Protein 6WFN (pdb70)

Structure (mmCIF, N/CA/C/O backbone):
data_6WFN
#
_entry.id   6WFN
#
_cell.length_a   34.430
_cell.length_b   62.700
_cell.length_c   38.770
_cell.angle_alpha   90.000
_cell.angle_beta   111.370
_cell.angle_gamma   90.000
#
_symmetry.space_group_name_H-M   'P 1 21 1'
#
loop_
_entity.id
_entity.type
_entity.pdbx_description
1 polymer 'N-alpha-acetyltransferase 50'
2 non-polymer 'ACETYL COENZYME *A'
3 non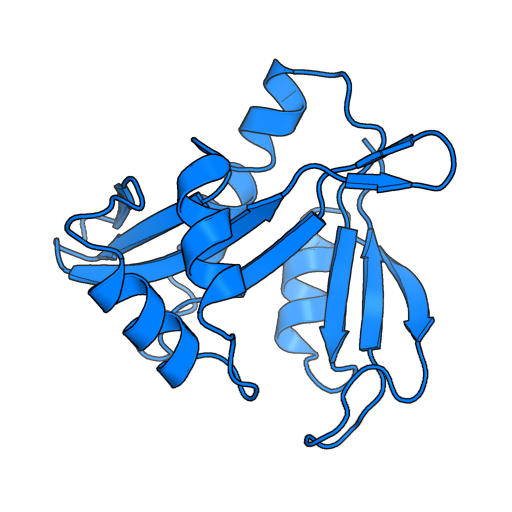-polymer (4S)-1-methyl-N-{(3S,5S)-5-[4-(methylcarbamoyl)-1,3-thiazol-2-yl]-1-[4-(1H-tetrazol-5-yl)benzene-1-carbonyl]pyrrolidin-3-yl}-2,6-dioxohexahydropyrimidine-4-carboxamide
4 water water
#
loop_
_atom_site.group_PDB
_atom_site.id
_atom_site.type_symbol
_atom_site.label_atom_id
_atom_site.label_alt_id
_atom_site.label_comp_id
_atom_site.label_asym_id
_atom_site.label_entity_id
_atom_site.label_seq_id
_atom_site.pdbx_PDB_ins_code
_atom_site.Cartn_x
_atom_site.Cartn_y
_atom_site.Cartn_z
_atom_site.occupancy
_atom_site.B_iso_or_equiv
_atom_site.auth_seq_id
_atom_site.auth_comp_id
_atom_site.auth_asym_id
_atom_site.auth_atom_id
_atom_site.pdbx_PDB_model_num
ATOM 1 N N . SER A 1 6 ? 27.794 13.964 11.144 1.00 16.49 4 SER A N 1
ATOM 2 C CA . SER A 1 6 ? 26.654 14.501 10.418 1.00 14.39 4 SER A CA 1
ATOM 3 C C . SER A 1 6 ? 25.414 14.738 11.285 1.00 13.60 4 SER A C 1
ATOM 4 O O . SER A 1 6 ? 25.253 14.216 12.379 1.00 14.39 4 SER A O 1
ATOM 7 N N . ARG A 1 7 ? 24.489 15.515 10.734 1.00 10.61 5 ARG A N 1
ATOM 8 C CA . ARG A 1 7 ? 23.247 15.813 11.431 1.00 9.68 5 ARG A CA 1
ATOM 9 C C . ARG A 1 7 ? 22.297 14.661 11.192 1.00 11.87 5 ARG A C 1
ATOM 10 O O . ARG A 1 7 ? 21.934 14.411 10.048 1.00 12.44 5 ARG A O 1
ATOM 18 N N . ILE A 1 8 ? 21.951 13.928 12.245 1.00 10.19 6 ILE A N 1
ATOM 19 C CA . ILE A 1 8 ? 21.032 12.797 12.153 1.00 9.95 6 ILE A CA 1
ATOM 20 C C . ILE A 1 8 ? 19.880 13.098 13.071 1.00 10.95 6 ILE A C 1
ATOM 21 O O . ILE A 1 8 ? 20.078 13.294 14.282 1.00 11.91 6 ILE A O 1
ATOM 26 N N . GLU A 1 9 ? 18.684 13.221 12.516 1.00 10.45 7 GLU A N 1
ATOM 27 C CA . GLU A 1 9 ? 17.543 13.544 13.342 1.00 11.56 7 GLU A CA 1
ATOM 28 C C . GLU A 1 9 ? 16.268 13.077 12.696 1.00 10.13 7 GLU A C 1
ATOM 29 O O . GLU A 1 9 ? 16.282 12.572 11.572 1.00 11.96 7 GLU A O 1
ATOM 35 N N . LEU A 1 10 ? 15.161 13.242 13.406 1.00 8.21 8 LEU A N 1
ATOM 36 C CA . LEU A 1 10 ? 13.863 12.825 12.905 1.00 7.91 8 LEU A CA 1
ATOM 37 C C . LEU A 1 10 ? 13.037 13.992 12.452 1.00 9.29 8 LEU A C 1
ATOM 38 O O . LEU A 1 10 ? 13.365 15.152 12.754 1.00 9.66 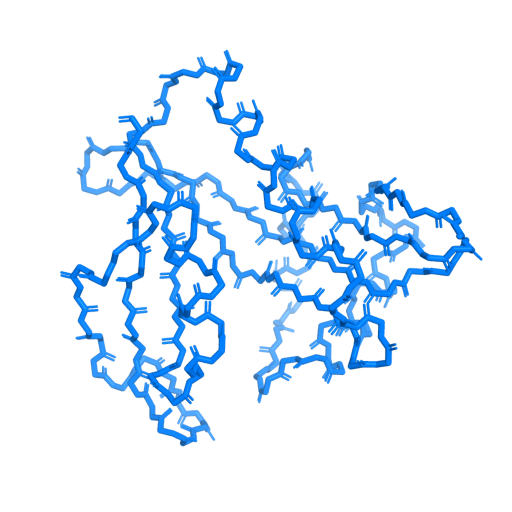8 LEU A O 1
ATOM 43 N N . GLY A 1 11 ? 11.952 13.718 11.773 1.00 8.39 9 GLY A N 1
ATOM 44 C CA . GLY A 1 11 ? 10.992 14.727 11.368 1.00 8.97 9 GLY A CA 1
ATOM 45 C C . GLY A 1 11 ? 9.651 14.075 11.143 1.00 9.07 9 GLY A C 1
ATOM 46 O O . GLY A 1 11 ? 9.529 12.842 11.095 1.00 9.39 9 GLY A O 1
ATOM 47 N N . ASP A 1 12 ? 8.613 14.876 11.030 1.00 9.26 10 ASP A N 1
ATOM 48 C CA . ASP A 1 12 ? 7.266 14.339 10.824 1.00 9.52 10 ASP A CA 1
ATOM 49 C C . ASP A 1 12 ? 7.062 13.849 9.434 1.00 10.38 10 ASP A C 1
ATOM 50 O O . ASP A 1 12 ? 7.695 14.310 8.494 1.00 11.12 10 ASP A O 1
ATOM 55 N N . VAL A 1 13 ? 6.128 12.918 9.308 1.00 9.69 11 VAL A N 1
ATOM 56 C CA . VAL A 1 13 ? 5.551 12.538 8.026 1.00 10.20 11 VAL A CA 1
ATOM 57 C C . VAL A 1 13 ? 4.355 13.480 7.894 1.00 13.06 11 VAL A C 1
ATOM 58 O O . VAL A 1 13 ? 3.510 13.571 8.802 1.00 13.58 11 VAL A O 1
ATOM 62 N N . THR A 1 14 ? 4.317 14.225 6.793 1.00 12.39 12 THR A N 1
ATOM 63 C CA . THR A 1 14 ? 3.257 15.213 6.612 1.00 13.44 12 THR A CA 1
ATOM 64 C C . THR A 1 14 ? 2.608 14.986 5.272 1.00 15.37 12 THR A C 1
ATOM 65 O O . THR A 1 14 ? 3.195 14.345 4.410 1.00 12.85 12 THR A O 1
ATOM 69 N N . PRO A 1 15 ? 1.433 15.612 5.012 1.00 17.26 13 PRO A N 1
ATOM 70 C CA . PRO A 1 15 ? 0.852 15.497 3.677 1.00 18.83 13 PRO A CA 1
ATOM 71 C C . PRO A 1 15 ? 1.836 16.031 2.615 1.00 23.13 13 PRO A C 1
ATOM 72 O O . PRO A 1 15 ? 1.907 15.472 1.533 1.00 22.54 13 PRO A O 1
ATOM 76 N N . HIS A 1 16 ? 2.662 17.044 2.964 1.00 20.88 14 HIS A N 1
ATOM 77 C CA . HIS A 1 16 ? 3.648 17.628 2.047 1.00 22.77 14 HIS A CA 1
ATOM 78 C C . HIS A 1 16 ? 4.855 16.719 1.736 1.00 24.61 14 HIS A C 1
ATOM 79 O O . HIS A 1 16 ? 5.506 16.902 0.700 1.00 25.20 14 HIS A O 1
ATOM 86 N N . ASN A 1 17 ? 5.190 15.762 2.613 1.00 19.24 15 ASN A N 1
ATOM 87 C CA . ASN A 1 17 ? 6.364 14.951 2.308 1.00 16.92 15 ASN A CA 1
ATOM 88 C C . ASN A 1 17 ? 6.080 13.473 2.195 1.00 18.04 15 ASN A C 1
ATOM 89 O O . ASN A 1 17 ? 7.018 12.697 2.062 1.00 18.30 15 ASN A O 1
ATOM 94 N N . ILE A 1 18 ? 4.797 13.066 2.240 1.00 16.00 16 ILE A N 1
ATOM 95 C CA . ILE A 1 18 ? 4.463 11.640 2.162 1.00 17.42 16 ILE A CA 1
ATOM 96 C C . ILE A 1 18 ? 5.058 10.965 0.900 1.00 17.97 16 ILE A C 1
ATOM 97 O O . ILE A 1 18 ? 5.419 9.787 0.946 1.00 16.01 16 ILE A O 1
ATOM 102 N N . LYS A 1 19 ? 5.222 11.730 -0.211 1.00 16.19 17 LYS A N 1
ATOM 103 C CA . LYS A 1 19 ? 5.823 11.204 -1.425 1.00 17.29 17 LYS A CA 1
ATOM 104 C C . LYS A 1 19 ? 7.235 10.653 -1.125 1.00 17.02 17 LYS A C 1
ATOM 105 O O . LYS A 1 19 ? 7.629 9.624 -1.665 1.00 16.26 17 LYS A O 1
ATOM 111 N N . GLN A 1 20 ? 7.996 11.329 -0.253 1.00 13.85 18 GLN A N 1
ATOM 112 C CA . GLN A 1 20 ? 9.340 10.847 0.100 1.00 14.48 18 GLN A CA 1
ATOM 113 C C . GLN A 1 20 ? 9.283 9.551 0.891 1.00 13.25 18 GLN A C 1
ATOM 114 O O . GLN A 1 20 ? 10.123 8.675 0.705 1.00 13.30 18 GLN A O 1
ATOM 120 N N . LEU A 1 21 ? 8.277 9.431 1.802 1.00 11.78 19 LEU A N 1
ATOM 121 C CA . LEU A 1 21 ? 8.094 8.201 2.551 1.00 11.17 19 LEU A CA 1
ATOM 122 C C . LEU A 1 21 ? 7.777 7.043 1.599 1.00 12.10 19 LEU A C 1
ATOM 123 O O . LEU A 1 21 ? 8.323 5.960 1.746 1.00 10.94 19 LEU A O 1
ATOM 128 N N . LYS A 1 22 ? 6.870 7.271 0.641 1.00 12.11 20 LYS A N 1
ATOM 129 C CA . LYS A 1 22 ? 6.503 6.225 -0.303 1.00 11.97 20 LYS A CA 1
ATOM 130 C C . LYS A 1 22 ? 7.752 5.739 -1.052 1.00 12.60 20 LYS A C 1
ATOM 131 O O . LYS A 1 22 ? 7.952 4.541 -1.199 1.00 13.36 20 LYS A O 1
ATOM 137 N N . ARG A 1 23 ? 8.625 6.676 -1.484 1.00 12.63 21 ARG A N 1
ATOM 138 C CA . ARG A 1 23 ? 9.857 6.290 -2.163 1.00 12.84 21 ARG A CA 1
ATOM 139 C C . ARG A 1 23 ? 10.802 5.500 -1.253 1.00 12.26 21 ARG A C 1
ATOM 140 O O . ARG A 1 23 ? 11.312 4.464 -1.645 1.00 11.78 21 ARG A O 1
ATOM 148 N N . LEU A 1 24 ? 11.002 5.974 0.009 1.00 11.50 22 LEU A N 1
ATOM 149 C CA . LEU A 1 24 ? 11.880 5.259 0.925 1.00 11.40 22 LEU A CA 1
ATOM 150 C C . LEU A 1 24 ? 11.386 3.834 1.133 1.00 11.12 22 LEU A C 1
ATOM 151 O O . LEU A 1 24 ? 12.151 2.892 1.054 1.00 10.16 22 LEU A O 1
ATOM 156 N N . ASN A 1 25 ? 10.073 3.661 1.387 1.00 9.40 23 ASN A N 1
ATOM 157 C CA . ASN A 1 25 ? 9.563 2.312 1.618 1.00 10.21 23 ASN A CA 1
ATOM 158 C C . ASN A 1 25 ? 9.676 1.430 0.380 1.00 11.18 23 ASN A C 1
ATOM 159 O O . ASN A 1 25 ? 9.997 0.260 0.466 1.00 10.16 23 ASN A O 1
ATOM 164 N N . GLN A 1 26 ? 9.429 2.029 -0.801 1.00 11.14 24 GLN A N 1
ATOM 165 C CA . GLN A 1 26 ? 9.531 1.285 -2.067 1.00 12.31 24 GLN A CA 1
ATOM 166 C C . GLN A 1 26 ? 10.971 0.806 -2.253 1.00 13.13 24 GLN A C 1
ATOM 167 O O . GLN A 1 26 ? 11.187 -0.318 -2.693 1.00 13.29 24 GLN A O 1
ATOM 173 N N . VAL A 1 27 ? 11.969 1.648 -1.923 1.00 11.50 25 VAL A N 1
ATOM 174 C CA . VAL A 1 27 ? 13.352 1.248 -2.085 1.00 12.07 25 VAL A CA 1
ATOM 175 C C . VAL A 1 27 ? 13.755 0.190 -1.066 1.00 12.21 25 VAL A C 1
ATOM 176 O O . VAL A 1 27 ? 14.412 -0.784 -1.399 1.00 13.21 25 VAL A O 1
ATOM 180 N N . ILE A 1 28 ? 13.370 0.381 0.213 1.00 11.22 26 ILE A N 1
ATOM 181 C CA . ILE A 1 28 ? 13.887 -0.444 1.279 1.00 10.29 26 ILE A CA 1
ATOM 182 C C . ILE A 1 28 ? 13.274 -1.804 1.403 1.00 11.05 26 ILE A C 1
ATOM 183 O O . ILE A 1 28 ? 13.980 -2.753 1.673 1.00 12.47 26 ILE A O 1
ATOM 188 N N . PHE A 1 29 ? 11.959 -1.904 1.257 1.00 9.99 27 PHE A N 1
ATOM 189 C CA . PHE A 1 29 ? 11.264 -3.150 1.565 1.00 10.24 27 PHE A CA 1
ATOM 190 C C . PHE A 1 29 ? 10.953 -3.976 0.331 1.00 12.49 27 PHE A C 1
ATOM 191 O O . PHE A 1 29 ? 10.789 -3.414 -0.758 1.00 13.15 27 PHE A O 1
ATOM 199 N N . PRO A 1 30 ? 10.840 -5.302 0.514 1.00 11.05 28 PRO A N 1
ATOM 200 C CA . PRO A 1 30 ? 10.621 -6.191 -0.638 1.00 11.56 28 PRO A CA 1
ATOM 201 C C . PRO A 1 30 ? 9.159 -6.334 -1.065 1.00 14.89 28 PRO A C 1
ATOM 202 O O . PRO A 1 30 ? 8.874 -7.053 -2.043 1.00 14.73 28 PRO A O 1
ATOM 206 N N . VAL A 1 31 ? 8.221 -5.737 -0.304 1.00 11.85 29 VAL A N 1
ATOM 207 C CA . VAL A 1 31 ? 6.803 -5.776 -0.608 1.00 12.18 29 VAL A CA 1
ATOM 208 C C . VAL A 1 31 ? 6.333 -4.360 -0.785 1.00 12.89 29 VAL A C 1
ATOM 209 O O . VAL A 1 31 ? 6.923 -3.413 -0.240 1.00 13.63 29 VAL A O 1
ATOM 213 N N . SER A 1 32 ? 5.251 -4.200 -1.531 1.00 14.15 30 SER A N 1
ATOM 214 C CA . SER A 1 32 ? 4.679 -2.882 -1.734 1.00 14.17 30 SER A CA 1
ATOM 215 C C . SER A 1 32 ? 3.620 -2.570 -0.677 1.00 14.70 30 SER A C 1
ATOM 216 O O . SER A 1 32 ? 2.983 -3.477 -0.146 1.00 15.53 30 SER A O 1
ATOM 219 N N . TYR A 1 33 ? 3.441 -1.300 -0.382 1.00 11.43 31 TYR A N 1
ATOM 220 C CA . TYR A 1 33 ? 2.401 -0.843 0.532 1.00 10.54 31 TYR A CA 1
ATOM 221 C C . TYR A 1 33 ? 1.425 -0.032 -0.270 1.00 12.48 31 TYR A C 1
ATOM 222 O O . TYR A 1 33 ? 1.812 0.763 -1.127 1.00 12.62 31 TYR A O 1
ATOM 231 N N . ASN A 1 34 ? 0.147 -0.202 0.049 1.00 11.91 32 ASN A N 1
ATOM 232 C CA . ASN A 1 34 ? -0.897 0.405 -0.777 1.00 13.51 32 ASN A CA 1
ATOM 233 C C . ASN A 1 34 ? -1.239 1.831 -0.357 1.00 15.04 32 ASN A C 1
ATOM 234 O O . ASN A 1 34 ? -0.692 2.358 0.626 1.00 13.09 32 ASN A O 1
ATOM 239 N N . ASP A 1 35 ? -2.161 2.486 -1.100 1.00 13.35 33 ASP A N 1
ATOM 240 C CA . ASP A 1 35 ? -2.565 3.848 -0.770 1.00 14.75 33 ASP A CA 1
ATOM 241 C C . ASP A 1 35 ? -3.144 3.964 0.615 1.00 16.18 33 ASP A C 1
ATOM 242 O O . ASP A 1 35 ? -2.899 4.972 1.279 1.00 15.76 33 ASP A O 1
ATOM 247 N N . LYS A 1 36 ? -3.880 2.950 1.075 1.00 13.88 34 LYS A N 1
ATOM 248 C CA . LYS A 1 36 ? -4.493 2.992 2.394 1.00 14.19 34 LYS A CA 1
ATOM 249 C C . LYS A 1 36 ? -3.405 3.090 3.480 1.00 14.40 34 LYS A C 1
ATOM 250 O O . LYS A 1 36 ? -3.553 3.811 4.465 1.00 14.00 34 LYS A O 1
ATOM 256 N N . PHE A 1 37 ? -2.302 2.373 3.289 1.00 10.52 35 PHE A N 1
ATOM 257 C CA . PHE A 1 37 ? -1.188 2.429 4.245 1.00 9.43 35 PHE A CA 1
ATOM 258 C C . PHE A 1 37 ? -0.724 3.880 4.412 1.00 11.59 35 PHE A C 1
ATOM 259 O O . PHE A 1 37 ? -0.536 4.366 5.539 1.00 11.19 35 PHE A O 1
ATOM 267 N N . TYR A 1 38 ? -0.527 4.568 3.285 1.00 11.36 36 TYR A N 1
ATOM 268 C CA . TYR A 1 38 ? -0.045 5.948 3.341 1.00 12.95 36 TYR A CA 1
ATOM 269 C C . TYR A 1 38 ? -1.084 6.933 3.852 1.00 16.95 36 TYR A C 1
ATOM 270 O O . TYR A 1 38 ? -0.719 7.946 4.462 1.00 17.28 36 TYR A O 1
ATOM 279 N N . LYS A 1 39 ? -2.366 6.631 3.666 1.00 14.48 37 LYS A N 1
ATOM 280 C CA . LYS A 1 39 ? -3.408 7.441 4.263 1.00 14.83 37 LYS A CA 1
ATOM 281 C C . LYS A 1 39 ? -3.361 7.291 5.788 1.00 15.44 37 LYS A C 1
ATOM 282 O O . LYS A 1 39 ? -3.428 8.274 6.527 1.00 15.36 37 LYS A O 1
ATOM 288 N N . ASP A 1 40 ? -3.174 6.074 6.258 1.00 12.77 38 ASP A N 1
ATOM 289 C CA . ASP A 1 40 ? -3.199 5.772 7.666 1.00 12.55 38 ASP A CA 1
ATOM 290 C C . ASP A 1 40 ? -2.008 6.364 8.421 1.00 11.51 38 ASP A C 1
ATOM 291 O O . ASP A 1 40 ? -2.153 6.800 9.548 1.00 12.52 38 ASP A O 1
ATOM 296 N N . VAL A 1 41 ? -0.828 6.412 7.764 1.00 12.14 39 VAL A N 1
ATOM 297 C CA . VAL A 1 41 ? 0.383 6.932 8.404 1.00 12.62 39 VAL A CA 1
ATOM 298 C C . VAL A 1 41 ? 0.202 8.374 8.832 1.00 11.87 39 VAL A C 1
ATOM 299 O O . VAL A 1 41 ? 0.794 8.809 9.810 1.00 12.49 39 VAL A O 1
ATOM 303 N N . LEU A 1 42 ? -0.623 9.132 8.101 1.00 11.87 40 LEU A N 1
ATOM 304 C CA . LEU A 1 42 ? -0.857 10.530 8.430 1.00 12.07 40 LEU A CA 1
ATOM 305 C C . LEU A 1 42 ? -1.786 10.712 9.612 1.00 14.06 40 LEU A C 1
ATOM 306 O O . LEU A 1 42 ? -1.939 11.848 10.077 1.00 14.64 40 LEU A O 1
ATOM 311 N N . GLU A 1 43 ? -2.342 9.611 10.158 1.00 10.61 41 GLU A N 1
ATOM 312 C CA . GLU A 1 43 ? -3.292 9.666 11.242 1.00 10.89 41 GLU A CA 1
ATOM 313 C C . GLU A 1 43 ? -2.729 9.188 12.558 1.00 13.01 41 GLU A C 1
ATOM 314 O O . GLU A 1 43 ? -3.464 9.153 13.558 1.00 16.34 41 GLU A O 1
ATOM 320 N N . VAL A 1 44 ? -1.429 8.793 12.594 1.00 11.08 42 VAL A N 1
ATOM 321 C CA . VAL A 1 44 ? -0.861 8.203 13.807 1.00 10.56 42 VAL A CA 1
ATOM 322 C C . VAL A 1 44 ? 0.062 9.145 14.577 1.00 11.06 42 VAL A C 1
ATOM 323 O O . VAL A 1 44 ? 0.713 8.734 15.535 1.00 10.96 42 VAL A O 1
ATOM 327 N N . GLY A 1 45 ? 0.121 10.410 14.165 1.00 11.37 43 GLY A N 1
ATOM 328 C CA . GLY A 1 45 ? 0.946 11.366 14.883 1.00 11.33 43 GLY A CA 1
ATOM 329 C C . GLY A 1 45 ? 2.404 10.954 14.958 1.00 10.09 43 GLY A C 1
ATOM 330 O O . GLY A 1 45 ? 2.988 10.558 13.944 1.00 10.04 43 GLY A O 1
ATOM 331 N N . GLU A 1 46 ? 2.979 11.014 16.151 1.00 9.31 44 GLU A N 1
ATOM 332 C CA . GLU A 1 46 ? 4.390 10.749 16.394 1.00 8.95 44 GLU A CA 1
ATOM 333 C C . GLU A 1 46 ? 4.809 9.305 16.156 1.00 8.89 44 GLU A C 1
ATOM 334 O O . GLU A 1 46 ? 6.005 8.991 16.187 1.00 9.90 44 GLU A O 1
ATOM 340 N N . LEU A 1 47 ? 3.829 8.418 15.918 1.00 8.65 45 LEU A N 1
ATOM 341 C CA . LEU A 1 47 ? 4.121 7.018 15.597 1.00 8.65 45 LEU A CA 1
ATOM 342 C C . LEU A 1 47 ? 4.599 6.796 14.183 1.00 9.26 45 LEU A C 1
ATOM 343 O O . LEU A 1 47 ? 4.905 5.638 13.839 1.00 9.72 45 LEU A O 1
ATOM 348 N N . ALA A 1 48 ? 4.666 7.837 13.365 1.00 8.03 46 ALA A N 1
ATOM 349 C CA . ALA A 1 48 ? 5.340 7.727 12.086 1.00 8.72 46 ALA A CA 1
ATOM 350 C C . ALA A 1 48 ? 6.323 8.865 11.973 1.00 8.66 46 ALA A C 1
ATOM 351 O O . ALA A 1 48 ? 5.974 10.020 12.302 1.00 9.37 46 ALA A O 1
ATOM 353 N N . LYS A 1 49 ? 7.563 8.573 11.588 1.00 7.10 47 LYS A N 1
ATOM 354 C CA . LYS A 1 49 ? 8.585 9.625 11.466 1.00 6.71 47 LYS A CA 1
ATOM 355 C C . LYS A 1 49 ? 9.493 9.319 10.326 1.00 8.00 47 LYS A C 1
ATOM 356 O O . LYS A 1 49 ? 9.747 8.141 10.006 1.00 8.05 47 LYS A O 1
ATOM 362 N N . LEU A 1 50 ? 10.069 10.361 9.731 1.00 7.76 48 LEU A N 1
ATOM 363 C CA . LEU A 1 50 ? 11.175 10.231 8.794 1.00 7.87 48 LEU A CA 1
ATOM 364 C C . LEU A 1 50 ? 12.467 10.431 9.544 1.00 7.26 48 LEU A C 1
ATOM 365 O O . LEU A 1 50 ? 12.500 11.169 10.530 1.00 8.15 48 LEU A O 1
ATOM 370 N N . ALA A 1 51 ? 13.541 9.820 9.067 1.00 6.94 49 ALA A N 1
ATOM 371 C CA . ALA A 1 51 ? 14.873 10.051 9.593 1.00 7.53 49 ALA A CA 1
ATOM 372 C C . ALA A 1 51 ? 15.710 10.728 8.519 1.00 7.47 49 ALA A C 1
ATOM 373 O O . ALA A 1 51 ? 15.656 10.362 7.340 1.00 8.07 49 ALA A O 1
ATOM 375 N N . TYR A 1 52 ? 16.464 11.750 8.935 1.00 7.78 50 TYR A N 1
ATOM 376 C CA . TYR A 1 52 ? 17.271 12.581 8.068 1.00 8.35 50 TYR A CA 1
ATOM 377 C C . TYR A 1 52 ? 18.731 12.414 8.376 1.00 8.57 50 TYR A C 1
ATOM 378 O O . TYR A 1 52 ? 19.135 12.329 9.557 1.00 9.97 50 TYR A O 1
ATOM 387 N N . PHE A 1 53 ? 19.534 12.474 7.322 1.00 8.56 51 PHE A N 1
ATOM 388 C CA . PHE A 1 53 ? 20.994 12.475 7.401 1.00 9.30 51 PHE A CA 1
ATOM 389 C C . PHE A 1 53 ? 21.404 13.693 6.569 1.00 11.10 51 PHE A C 1
ATOM 390 O O . PHE A 1 53 ? 21.158 13.734 5.366 1.00 10.99 51 PHE A O 1
ATOM 398 N N . ASN A 1 54 ? 21.942 14.747 7.222 1.00 10.98 52 ASN A N 1
ATOM 399 C CA . ASN A 1 54 ? 22.322 15.998 6.535 1.00 12.69 52 ASN A CA 1
ATOM 400 C C . ASN A 1 54 ? 21.227 16.525 5.641 1.00 15.82 52 ASN A C 1
ATOM 401 O O . ASN A 1 54 ? 21.454 16.889 4.474 1.00 16.15 52 ASN A O 1
ATOM 406 N N . ASP A 1 55 ? 20.022 16.596 6.212 1.00 13.66 53 ASP A N 1
ATOM 407 C CA . ASP A 1 55 ? 18.845 17.214 5.619 1.00 15.05 53 ASP A CA 1
ATOM 408 C C . ASP A 1 55 ? 18.170 16.398 4.539 1.00 16.33 53 ASP A C 1
ATOM 409 O O . ASP A 1 55 ? 17.189 16.877 3.963 1.00 19.87 53 ASP A O 1
ATOM 414 N N . ILE A 1 56 ? 18.653 15.157 4.267 1.00 12.20 54 ILE A N 1
ATOM 415 C CA . ILE A 1 56 ? 17.989 14.303 3.288 1.00 11.96 54 ILE A CA 1
ATOM 416 C C . ILE A 1 56 ? 17.275 13.180 4.052 1.00 11.24 54 ILE A C 1
ATOM 417 O O . ILE A 1 56 ? 17.875 12.568 4.941 1.00 9.85 54 ILE A O 1
ATOM 422 N N . ALA A 1 57 ? 16.036 12.879 3.689 1.00 10.30 55 ALA A N 1
ATOM 423 C CA . ALA A 1 57 ? 15.332 11.744 4.321 1.00 9.75 55 ALA A CA 1
ATOM 424 C C . ALA A 1 57 ? 15.922 10.418 3.828 1.00 10.10 55 ALA A C 1
ATOM 425 O O . ALA A 1 57 ? 15.964 10.156 2.608 1.00 11.84 55 ALA A O 1
ATOM 427 N N . VAL A 1 58 ? 16.376 9.578 4.747 1.00 8.13 56 VAL A N 1
ATOM 428 C CA . VAL A 1 58 ? 17.023 8.312 4.408 1.00 8.85 56 VAL A CA 1
ATOM 429 C C . VAL A 1 58 ? 16.405 7.114 5.116 1.00 8.50 56 VAL A C 1
ATOM 430 O O . VAL A 1 58 ? 16.848 6.003 4.900 1.00 9.49 56 VAL A O 1
ATOM 434 N N . GLY A 1 59 ? 15.438 7.330 5.992 1.00 8.40 57 GLY A N 1
ATOM 435 C CA . GLY A 1 59 ? 14.796 6.220 6.684 1.00 7.72 57 GLY A CA 1
ATOM 436 C C . GLY A 1 59 ? 13.462 6.639 7.223 1.00 8.44 57 GLY A C 1
ATOM 437 O O . GLY A 1 59 ? 13.098 7.823 7.147 1.00 7.86 57 GLY A O 1
ATOM 438 N N . ALA A 1 60 ? 12.707 5.661 7.699 1.00 6.44 58 ALA A N 1
ATOM 439 C CA . ALA A 1 60 ? 11.404 5.978 8.274 1.00 7.12 58 ALA A CA 1
ATOM 440 C C . ALA A 1 60 ? 10.926 4.856 9.126 1.00 6.90 58 ALA A C 1
ATOM 441 O O . ALA A 1 60 ? 11.283 3.684 8.931 1.00 7.06 58 ALA A O 1
ATOM 443 N N . VAL A 1 61 ? 10.024 5.204 10.032 1.00 6.42 59 VAL A N 1
ATOM 444 C CA . VAL A 1 61 ? 9.338 4.239 10.900 1.00 6.17 59 VAL A CA 1
ATOM 445 C C . VAL A 1 61 ? 7.857 4.570 10.843 1.00 6.63 59 VAL A C 1
ATOM 446 O O . VAL A 1 61 ? 7.468 5.746 10.969 1.00 7.29 59 VAL A O 1
ATOM 450 N N . CYS A 1 62 ? 7.021 3.540 10.677 1.00 5.95 60 CYS A N 1
ATOM 451 C CA . CYS A 1 62 ? 5.573 3.687 10.626 1.00 6.10 60 CYS A CA 1
ATOM 452 C C . CYS A 1 62 ? 4.950 2.652 11.530 1.00 6.67 60 CYS A C 1
ATOM 453 O O . CYS A 1 62 ? 5.128 1.427 11.318 1.00 6.51 60 CYS A O 1
ATOM 456 N N . CYS A 1 63 ? 4.197 3.141 12.532 1.00 6.21 61 CYS A N 1
ATOM 457 C CA . CYS A 1 63 ? 3.551 2.274 13.522 1.00 6.52 61 CYS A CA 1
ATOM 458 C C . CYS A 1 63 ? 2.104 2.645 13.649 1.00 7.38 61 CYS A C 1
ATOM 459 O O . CYS A 1 63 ? 1.694 3.742 13.245 1.00 8.84 61 CYS A O 1
ATOM 462 N N . ARG A 1 64 ? 1.345 1.796 14.335 1.00 6.99 62 ARG A N 1
ATOM 463 C CA . ARG A 1 64 ? -0.029 2.093 14.696 1.00 7.74 62 ARG A CA 1
ATOM 464 C C . ARG A 1 64 ? -0.356 1.465 16.034 1.00 8.59 62 ARG A C 1
ATOM 465 O O . ARG A 1 64 ? 0.317 0.535 16.477 1.00 8.79 62 ARG A O 1
ATOM 473 N N . VAL A 1 65 ? -1.393 1.985 16.697 1.00 9.15 63 VAL A N 1
ATOM 474 C CA . VAL A 1 65 ? -1.909 1.397 17.926 1.00 9.21 63 VAL A CA 1
ATOM 475 C C . VAL A 1 65 ? -2.863 0.298 17.519 1.00 10.62 63 VAL A C 1
ATOM 476 O O . VAL A 1 65 ? -3.697 0.503 16.603 1.00 11.27 63 VAL A O 1
ATOM 480 N N . ASP A 1 66 ? -2.757 -0.845 18.173 1.00 9.90 64 ASP A N 1
ATOM 481 C CA . ASP A 1 66 ? -3.546 -1.994 17.887 1.00 12.03 64 ASP A CA 1
ATOM 482 C C . ASP A 1 66 ? -4.229 -2.447 19.167 1.00 12.81 64 ASP A C 1
ATOM 483 O O . ASP A 1 66 ? -3.598 -2.580 20.217 1.00 14.23 64 ASP A O 1
ATOM 488 N N . HIS A 1 67 ? -5.539 -2.707 19.058 1.00 12.71 65 HIS A N 1
ATOM 489 C CA . HIS A 1 67 ? -6.304 -3.254 20.154 1.00 14.85 65 HIS A CA 1
ATOM 490 C C . HIS A 1 67 ? -6.688 -4.650 19.691 1.00 21.44 65 HIS A C 1
ATOM 491 O O . HIS A 1 67 ? -7.544 -4.813 18.826 1.00 23.18 65 HIS A O 1
ATOM 498 N N . SER A 1 68 ? -5.937 -5.647 20.162 1.00 18.38 66 SER A N 1
ATOM 499 C CA . SER A 1 68 ? -6.181 -7.062 19.841 1.00 17.87 66 SER A CA 1
ATOM 500 C C . SER A 1 68 ? -5.839 -7.824 21.121 1.00 20.49 66 SER A C 1
ATOM 501 O O . SER A 1 68 ? -5.175 -7.273 22.018 1.00 18.83 66 SER A O 1
ATOM 504 N N . GLN A 1 69 ? -6.364 -9.075 21.249 1.00 17.91 67 GLN A N 1
ATOM 505 C CA . GLN A 1 69 ? -6.147 -10.011 22.374 1.00 16.76 67 GLN A CA 1
ATOM 506 C C . GLN A 1 69 ? -6.209 -9.352 23.764 1.00 17.38 67 GLN A C 1
ATOM 507 O O . GLN A 1 69 ? -5.391 -9.629 24.675 1.00 17.97 67 GLN A O 1
ATOM 513 N N . ASN A 1 70 ? -7.210 -8.452 23.912 1.00 21.45 68 ASN A N 1
ATOM 514 C CA . ASN A 1 70 ? -7.515 -7.699 25.114 1.00 21.77 68 ASN A CA 1
ATOM 515 C C . ASN A 1 70 ? -6.284 -6.959 25.678 1.00 24.35 68 ASN A C 1
ATOM 516 O O . ASN A 1 70 ? -6.054 -6.897 26.884 1.00 25.49 68 ASN A O 1
ATOM 521 N N . GLN A 1 71 ? -5.473 -6.387 24.760 1.00 17.08 69 GLN A N 1
ATOM 522 C CA . GLN A 1 71 ? -4.295 -5.606 25.121 1.00 14.17 69 GLN A CA 1
ATOM 523 C C . GLN A 1 71 ? -4.315 -4.317 24.332 1.00 14.11 69 GLN A C 1
ATOM 524 O O . GLN A 1 71 ? -5.081 -4.193 23.397 1.00 13.17 69 GLN A O 1
ATOM 530 N N . LYS A 1 72 ? -3.444 -3.378 24.714 1.00 12.71 70 LYS A N 1
ATOM 531 C CA . LYS A 1 72 ? -3.210 -2.165 23.924 1.00 11.02 70 LYS A CA 1
ATOM 532 C C . LYS A 1 72 ? -1.783 -2.364 23.481 1.00 10.53 70 LYS A C 1
ATOM 533 O O . LYS A 1 72 ? -0.895 -2.507 24.297 1.00 11.35 70 LYS A O 1
ATOM 539 N N . ARG A 1 73 ? -1.573 -2.419 22.151 1.00 9.41 71 ARG A N 1
ATOM 540 C CA . ARG A 1 73 ? -0.277 -2.803 21.634 1.00 8.85 71 ARG A CA 1
ATOM 541 C C . ARG A 1 73 ? 0.193 -1.785 20.635 1.00 8.80 71 ARG A C 1
ATOM 542 O O . ARG A 1 73 ? -0.634 -1.126 19.973 1.00 9.48 71 ARG A O 1
ATOM 550 N N . LEU A 1 74 ? 1.497 -1.673 20.509 1.00 7.37 72 LEU A N 1
ATOM 551 C CA A LEU A 1 74 ? 2.078 -0.831 19.487 0.50 7.59 72 LEU A CA 1
ATOM 552 C CA B LEU A 1 74 ? 2.087 -0.832 19.476 0.50 7.32 72 LEU A CA 1
ATOM 553 C C . LEU A 1 74 ? 2.565 -1.792 18.392 1.00 7.82 72 LEU A C 1
ATOM 554 O O . LEU A 1 74 ? 3.397 -2.666 18.675 1.00 8.48 72 LEU A O 1
ATOM 563 N N . TYR A 1 75 ? 2.049 -1.648 17.181 1.00 6.74 73 TYR A N 1
ATOM 564 C CA . TYR A 1 75 ? 2.437 -2.480 16.055 1.00 7.01 73 TYR A CA 1
ATOM 565 C C . TYR A 1 75 ? 3.366 -1.682 15.146 1.00 6.79 73 TYR A C 1
ATOM 566 O O . TYR A 1 75 ? 2.958 -0.648 14.595 1.00 7.01 73 TYR A O 1
ATOM 575 N N . ILE A 1 76 ? 4.621 -2.117 14.998 1.00 6.20 74 ILE A N 1
ATOM 576 C CA . ILE A 1 76 ? 5.568 -1.492 14.086 1.00 6.44 74 ILE A CA 1
ATOM 577 C C . ILE A 1 76 ? 5.362 -2.111 12.721 1.00 6.35 74 ILE A C 1
ATOM 578 O O . ILE A 1 76 ? 5.648 -3.312 12.561 1.00 7.66 74 ILE A O 1
ATOM 583 N N . MET A 1 77 ? 4.872 -1.353 11.763 1.00 6.36 75 MET A N 1
ATOM 584 C CA . MET A 1 77 ? 4.615 -1.880 10.427 1.00 6.51 75 MET A CA 1
ATOM 585 C C . MET A 1 77 ? 5.859 -1.878 9.563 1.00 7.66 75 MET A C 1
ATOM 586 O O . MET A 1 77 ? 6.168 -2.884 8.902 1.00 7.44 75 MET A O 1
ATOM 591 N N . THR A 1 78 ? 6.589 -0.758 9.567 1.00 6.69 76 THR A N 1
ATOM 592 C CA . THR A 1 78 ? 7.792 -0.619 8.770 1.00 7.03 76 THR A CA 1
ATOM 593 C C . THR A 1 78 ? 8.826 0.165 9.571 1.00 7.05 76 THR A C 1
ATOM 594 O O . THR A 1 78 ? 8.467 1.145 10.244 1.00 7.22 76 THR A O 1
ATOM 598 N N . LEU A 1 79 ? 10.095 -0.219 9.480 1.00 6.41 77 LEU A N 1
ATOM 599 C CA . LEU A 1 79 ? 11.178 0.523 10.100 1.00 6.03 77 LEU A CA 1
ATOM 600 C C . LEU A 1 79 ? 12.392 0.202 9.270 1.00 6.85 77 LEU A C 1
ATOM 601 O O . LEU A 1 79 ? 12.753 -0.967 9.127 1.00 6.96 77 LEU A O 1
ATOM 606 N N . GLY A 1 80 ? 12.992 1.195 8.645 1.00 6.52 78 GLY A N 1
ATOM 607 C CA . GLY A 1 80 ? 14.117 0.892 7.783 1.00 7.78 78 GLY A CA 1
ATOM 608 C C . GLY A 1 80 ? 14.884 2.115 7.397 1.00 7.42 78 GLY A C 1
ATOM 609 O O . GLY A 1 80 ? 14.420 3.249 7.496 1.00 7.61 78 GLY A O 1
ATOM 610 N N . CYS A 1 81 ? 16.082 1.844 6.865 1.00 7.89 79 CYS A N 1
ATOM 611 C CA A CYS A 1 81 ? 17.047 2.848 6.487 0.50 7.60 79 CYS A CA 1
ATOM 612 C CA B CYS A 1 81 ? 17.079 2.818 6.391 0.50 11.63 79 CYS A CA 1
ATOM 613 C C . CYS A 1 81 ? 17.575 2.478 5.066 1.00 9.83 79 CYS A C 1
ATOM 614 O O . CYS A 1 81 ? 17.817 1.298 4.815 1.00 9.79 79 CYS A O 1
ATOM 619 N N . LEU A 1 82 ? 17.818 3.462 4.216 1.00 9.07 80 LEU A N 1
ATOM 620 C CA . LEU A 1 82 ? 18.453 3.19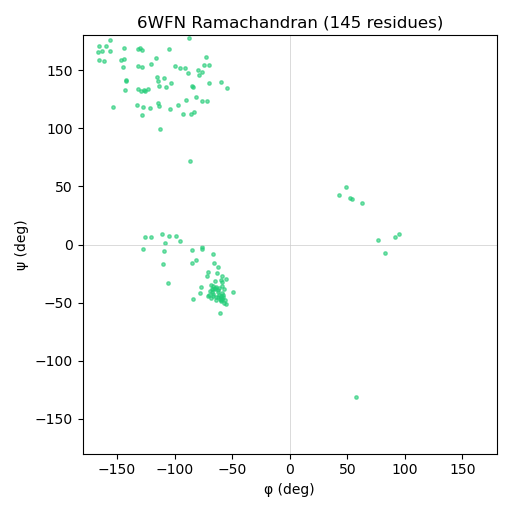6 2.927 1.00 9.81 80 LEU A CA 1
ATOM 621 C C . LEU A 1 82 ? 19.825 2.565 3.194 1.00 10.47 80 LEU A C 1
ATOM 622 O O . LEU A 1 82 ? 20.546 2.961 4.120 1.00 9.56 80 LEU A O 1
ATOM 627 N N . ALA A 1 83 ? 20.197 1.554 2.363 1.00 10.97 81 ALA A N 1
ATOM 628 C CA . ALA A 1 83 ? 21.434 0.799 2.555 1.00 11.82 81 ALA A CA 1
ATOM 629 C C . ALA A 1 83 ? 22.710 1.664 2.758 1.00 12.07 81 ALA A C 1
ATOM 630 O O . ALA A 1 83 ? 23.459 1.357 3.668 1.00 11.53 81 ALA A O 1
ATOM 632 N N . PRO A 1 84 ? 22.904 2.792 2.018 1.00 11.40 82 PRO A N 1
ATOM 633 C CA . PRO A 1 84 ? 24.133 3.568 2.207 1.00 12.20 82 PRO A CA 1
ATOM 634 C C . PRO A 1 84 ? 24.272 4.219 3.576 1.00 12.91 82 PRO A C 1
ATOM 635 O O . PRO A 1 84 ? 25.373 4.635 3.944 1.00 13.72 82 PRO A O 1
ATOM 639 N N . TYR A 1 85 ? 23.163 4.306 4.351 1.00 11.03 83 TYR A N 1
ATOM 640 C CA . TYR A 1 85 ? 23.156 5.000 5.628 1.00 11.28 83 TYR A CA 1
ATOM 641 C C . TYR A 1 85 ? 23.000 4.077 6.822 1.00 12.63 83 TYR A C 1
ATOM 642 O O . TYR A 1 85 ? 22.838 4.558 7.936 1.00 11.76 83 TYR A O 1
ATOM 651 N N . ARG A 1 86 ? 23.081 2.756 6.607 1.00 11.45 84 ARG A N 1
ATOM 652 C CA . ARG A 1 86 ? 22.940 1.799 7.704 1.00 10.79 84 ARG A CA 1
ATOM 653 C C . ARG A 1 86 ? 24.149 1.786 8.601 1.00 11.90 84 ARG A C 1
ATOM 654 O O . ARG A 1 86 ? 25.233 2.265 8.228 1.00 12.62 84 ARG A O 1
ATOM 662 N N . ARG A 1 87 ? 23.992 1.266 9.798 1.00 11.11 85 ARG A N 1
ATOM 663 C CA . ARG A 1 87 ? 25.079 1.147 10.776 1.00 10.66 85 ARG A CA 1
ATOM 664 C C . ARG A 1 87 ? 25.644 2.491 11.195 1.00 12.86 85 ARG A C 1
ATOM 665 O O . ARG A 1 87 ? 26.844 2.633 11.482 1.00 13.56 85 ARG A O 1
ATOM 673 N N . LEU A 1 88 ? 24.753 3.489 11.282 1.00 10.35 86 LEU A N 1
ATOM 674 C CA . LEU A 1 88 ? 25.094 4.841 11.724 1.00 11.00 86 LEU A CA 1
ATOM 675 C C . LEU A 1 88 ? 24.199 5.255 12.883 1.00 9.55 86 LEU A C 1
ATOM 676 O O . LEU A 1 88 ? 24.241 6.414 13.305 1.00 11.00 86 LEU A O 1
ATOM 681 N N . GLY A 1 89 ? 23.376 4.344 13.399 1.00 8.46 87 GLY A N 1
ATOM 682 C CA . GLY A 1 89 ? 22.499 4.617 14.535 1.00 8.82 87 GLY A CA 1
ATOM 683 C C . GLY A 1 89 ? 21.115 5.115 14.161 1.00 8.65 87 GLY A C 1
ATOM 684 O O . GLY A 1 89 ? 20.345 5.467 15.059 1.00 8.88 87 GLY A O 1
ATOM 685 N N . ILE A 1 90 ? 20.769 5.141 12.884 1.00 8.54 88 ILE A N 1
ATOM 686 C CA . ILE A 1 90 ? 19.470 5.690 12.460 1.00 8.28 88 ILE A CA 1
ATOM 687 C C . ILE A 1 90 ? 18.323 4.792 12.893 1.00 8.72 88 ILE A C 1
ATOM 688 O O . ILE A 1 90 ? 17.309 5.274 13.451 1.00 8.35 88 ILE A O 1
ATOM 693 N N . GLY A 1 91 ? 18.476 3.481 12.733 1.00 7.80 89 GLY A N 1
ATOM 694 C CA . GLY A 1 91 ? 17.474 2.516 13.182 1.00 7.69 89 GLY A CA 1
ATOM 695 C C . GLY A 1 91 ? 17.235 2.670 14.673 1.00 8.06 89 GLY A C 1
ATOM 696 O O . GLY A 1 91 ? 16.088 2.704 15.131 1.00 8.13 89 GLY A O 1
ATOM 697 N N . THR A 1 92 ? 18.335 2.784 15.437 1.00 8.22 90 THR A N 1
ATOM 698 C CA . THR A 1 92 ? 18.259 2.966 16.884 1.00 8.55 90 THR A CA 1
ATOM 699 C C . THR A 1 92 ? 17.497 4.241 17.238 1.00 9.32 90 THR A C 1
ATOM 700 O O . THR A 1 92 ? 16.641 4.219 18.109 1.00 9.09 90 THR A O 1
ATOM 704 N N . LYS A 1 93 ? 17.802 5.341 16.570 1.00 8.62 91 LYS A N 1
ATOM 705 C CA . LYS A 1 93 ? 17.094 6.586 16.845 1.00 8.93 91 LYS A CA 1
ATOM 706 C C . LYS A 1 93 ? 15.590 6.434 16.587 1.00 8.75 91 LYS A C 1
ATOM 707 O O . LYS A 1 93 ? 14.773 6.943 17.365 1.00 9.05 91 LYS A O 1
ATOM 713 N N . MET A 1 94 ? 15.210 5.795 15.475 1.00 7.51 92 MET A N 1
ATOM 714 C CA . MET A 1 94 ? 13.802 5.625 15.191 1.00 6.84 92 MET A CA 1
ATOM 715 C C . MET A 1 94 ? 13.117 4.716 16.187 1.00 8.39 92 MET A C 1
ATOM 716 O O . MET A 1 94 ? 12.013 5.029 16.652 1.00 8.35 92 MET A O 1
ATOM 721 N N . LEU A 1 95 ? 13.745 3.614 16.525 1.00 7.74 93 LEU A N 1
ATOM 722 C CA . LEU A 1 95 ? 13.120 2.683 17.458 1.00 8.00 93 LEU A CA 1
ATOM 723 C C . LEU A 1 95 ? 13.050 3.282 18.867 1.00 9.37 93 LEU A C 1
ATOM 724 O O . LEU A 1 95 ? 12.004 3.176 19.522 1.00 9.98 93 LEU A O 1
ATOM 729 N N . ASN A 1 96 ? 14.094 3.984 19.304 1.00 8.99 94 ASN A N 1
ATOM 730 C CA . ASN A 1 96 ? 14.016 4.637 20.612 1.00 10.38 94 ASN A CA 1
ATOM 731 C C . ASN A 1 96 ? 12.961 5.723 20.637 1.00 11.01 94 ASN A C 1
ATOM 732 O O . ASN A 1 96 ? 12.334 5.905 21.685 1.00 10.41 94 ASN A O 1
ATOM 737 N N . HIS A 1 97 ? 12.699 6.414 19.516 1.00 9.42 95 HIS A N 1
ATOM 738 C CA . HIS A 1 97 ? 11.635 7.408 19.500 1.00 9.10 95 HIS A CA 1
ATOM 739 C C . HIS A 1 97 ? 10.306 6.750 19.845 1.00 10.38 95 HIS A C 1
ATOM 740 O O . HIS A 1 97 ? 9.548 7.243 20.681 1.00 10.62 95 HIS A O 1
ATOM 747 N N . VAL A 1 98 ? 9.989 5.624 19.195 1.00 9.86 96 VAL A N 1
ATOM 748 C CA A VAL A 1 98 ? 8.702 4.968 19.450 0.50 10.92 96 VAL A CA 1
ATOM 749 C CA B VAL A 1 98 ? 8.721 4.957 19.459 0.50 10.41 96 VAL A CA 1
ATOM 750 C C . VAL A 1 98 ? 8.701 4.317 20.857 1.00 11.75 96 VAL A C 1
ATOM 751 O O . VAL A 1 98 ? 7.689 4.396 21.558 1.00 11.89 96 VAL A O 1
ATOM 758 N N . LEU A 1 99 ? 9.838 3.782 21.318 1.00 10.88 97 LEU A N 1
ATOM 759 C CA . LEU A 1 99 ? 9.867 3.258 22.694 1.00 12.49 97 LEU A CA 1
ATOM 760 C C . LEU A 1 99 ? 9.653 4.397 23.698 1.00 13.88 97 LEU A C 1
ATOM 761 O O . LEU A 1 99 ? 8.964 4.173 24.701 1.00 14.38 97 LEU A O 1
ATOM 766 N N . ASN A 1 100 ? 10.180 5.591 23.429 1.00 12.38 98 ASN A N 1
ATOM 767 C CA . ASN A 1 100 ? 9.970 6.756 24.316 1.00 14.17 98 ASN A CA 1
ATOM 768 C C . ASN A 1 100 ? 8.487 7.101 24.394 1.00 17.66 98 ASN A C 1
ATOM 769 O O . ASN A 1 100 ? 7.973 7.367 25.491 1.00 18.17 98 ASN A O 1
ATOM 774 N N . ILE A 1 101 ? 7.782 7.092 23.264 1.00 14.23 99 ILE A N 1
ATOM 775 C CA . ILE A 1 101 ? 6.347 7.380 23.269 1.00 15.07 99 ILE A CA 1
ATOM 776 C C . ILE A 1 101 ? 5.631 6.348 24.130 1.00 19.42 99 ILE A C 1
ATOM 777 O O . ILE A 1 101 ? 4.815 6.727 24.982 1.00 19.64 99 ILE A O 1
ATOM 782 N N . CYS A 1 102 ? 5.930 5.054 23.954 1.00 15.03 100 CYS A N 1
ATOM 783 C CA . CYS A 1 102 ? 5.250 4.049 24.744 1.00 15.56 100 CYS A CA 1
ATOM 784 C C . CYS A 1 102 ? 5.529 4.241 26.222 1.00 20.68 100 CYS A C 1
ATOM 785 O O . CYS A 1 102 ? 4.597 4.096 27.023 1.00 21.45 100 CYS A O 1
ATOM 788 N N . GLU A 1 103 ? 6.770 4.640 26.580 1.00 18.94 101 GLU A N 1
ATOM 789 C CA . GLU A 1 103 ? 7.195 4.866 27.977 1.00 21.55 101 GLU A CA 1
ATOM 790 C C . GLU A 1 103 ? 6.424 6.012 28.611 1.00 27.22 101 GLU A C 1
ATOM 791 O O . GLU A 1 103 ? 5.917 5.856 29.730 1.00 27.73 101 GLU A O 1
ATOM 797 N N . LYS A 1 104 ? 6.319 7.152 27.904 1.00 24.77 102 LYS A N 1
ATOM 798 C CA . LYS A 1 104 ? 5.608 8.341 28.405 1.00 24.64 102 LYS A CA 1
ATOM 799 C C . LYS A 1 104 ? 4.187 7.947 28.771 1.00 29.67 102 LYS A C 1
ATOM 800 O O . LYS A 1 104 ? 3.726 8.189 29.888 1.00 29.77 102 LYS A O 1
ATOM 806 N N . ASP A 1 105 ? 3.522 7.288 27.826 1.00 24.42 103 ASP A N 1
ATOM 807 C CA . ASP A 1 105 ? 2.159 6.819 27.915 1.00 22.36 103 ASP A CA 1
ATOM 808 C C . ASP A 1 105 ? 1.963 5.809 29.085 1.00 24.31 103 ASP A C 1
ATOM 809 O O . ASP A 1 105 ? 1.170 6.077 29.994 1.00 23.55 103 ASP A O 1
ATOM 814 N N . GLY A 1 106 ? 2.693 4.700 29.069 1.00 17.30 104 GLY A N 1
ATOM 815 C CA . GLY A 1 106 ? 2.676 3.667 30.093 1.00 17.99 104 GLY A CA 1
ATOM 816 C C . GLY A 1 106 ? 1.550 2.664 29.968 1.00 17.41 104 GLY A C 1
ATOM 817 O O . GLY A 1 106 ? 1.588 1.632 30.634 1.00 17.34 104 GLY A O 1
ATOM 818 N N . THR A 1 107 ? 0.586 2.909 29.029 1.00 14.61 105 THR A N 1
ATOM 819 C CA . THR A 1 107 ? -0.586 2.063 28.891 1.00 14.14 105 THR A CA 1
ATOM 820 C C . THR A 1 107 ? -0.465 0.979 27.825 1.00 14.28 105 THR A C 1
ATOM 821 O O . THR A 1 107 ? -1.411 0.229 27.619 1.00 15.67 105 THR A O 1
ATOM 825 N N . PHE A 1 108 ? 0.697 0.863 27.178 1.00 11.78 106 PHE A N 1
ATOM 826 C CA . PHE A 1 108 ? 0.858 -0.221 26.209 1.00 10.91 106 PHE A CA 1
ATOM 827 C C . PHE A 1 108 ? 1.291 -1.477 26.915 1.00 13.01 106 PHE A C 1
ATOM 828 O O . PHE A 1 108 ? 2.185 -1.445 27.760 1.00 14.60 106 PHE A O 1
ATOM 836 N N . ASP A 1 109 ? 0.692 -2.589 26.538 1.00 12.14 107 ASP A N 1
ATOM 837 C CA . ASP A 1 109 ? 1.085 -3.884 27.084 1.00 11.99 107 ASP A CA 1
ATOM 838 C C . ASP A 1 109 ? 2.364 -4.409 26.462 1.00 12.34 107 ASP A C 1
ATOM 839 O O . ASP A 1 109 ? 3.202 -5.011 27.150 1.00 12.49 107 ASP 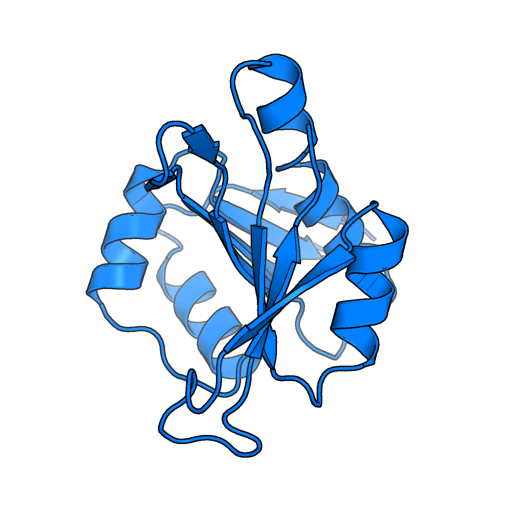A O 1
ATOM 844 N N . ASN A 1 110 ? 2.539 -4.157 25.130 1.00 10.52 108 ASN A N 1
ATOM 845 C CA . ASN A 1 110 ? 3.710 -4.645 24.407 1.00 9.63 108 ASN A CA 1
ATOM 846 C C . ASN A 1 110 ? 3.791 -3.910 23.070 1.00 8.86 108 ASN A C 1
ATOM 847 O O . ASN A 1 110 ? 2.848 -3.176 22.669 1.00 8.91 108 ASN A O 1
ATOM 852 N N . ILE A 1 111 ? 4.914 -4.133 22.429 1.00 8.74 109 ILE A N 1
ATOM 853 C CA A ILE A 1 111 ? 5.205 -3.660 21.087 0.50 6.63 109 ILE A CA 1
ATOM 854 C CA B ILE A 1 111 ? 5.258 -3.623 21.093 0.50 8.24 109 ILE A CA 1
ATOM 855 C C . ILE A 1 111 ? 5.547 -4.869 20.249 1.00 8.46 109 ILE A C 1
ATOM 856 O O . ILE A 1 111 ? 6.271 -5.763 20.740 1.00 8.79 109 ILE A O 1
ATOM 865 N N . TYR A 1 112 ? 5.004 -4.964 19.033 1.00 7.79 110 TYR A N 1
ATOM 866 C CA . TYR A 1 112 ? 5.284 -6.144 18.244 1.00 7.52 110 TYR A CA 1
ATOM 867 C C . TYR A 1 112 ? 5.405 -5.792 16.780 1.00 7.73 110 TYR A C 1
ATOM 868 O O . TYR A 1 112 ? 5.060 -4.663 16.369 1.00 7.63 110 TYR A O 1
ATOM 877 N N . LEU A 1 113 ? 5.884 -6.750 15.982 1.00 7.30 111 LEU A N 1
ATOM 878 C CA . LEU A 1 113 ? 6.110 -6.555 14.560 1.00 6.88 111 LEU A CA 1
ATOM 879 C C . LEU A 1 113 ? 6.234 -7.921 13.917 1.00 6.51 111 LEU A C 1
ATOM 880 O O . LEU A 1 113 ? 6.488 -8.932 14.613 1.00 7.83 111 LEU A O 1
ATOM 885 N N . HIS A 1 114 ? 6.166 -7.948 12.604 1.00 7.52 112 HIS A N 1
ATOM 886 C CA . HIS A 1 114 ? 6.448 -9.132 11.809 1.00 7.66 112 HIS A CA 1
ATOM 887 C C . HIS A 1 114 ? 7.758 -8.934 11.073 1.00 7.76 112 HIS A C 1
ATOM 888 O O . HIS A 1 114 ? 8.038 -7.845 10.577 1.00 8.39 112 HIS A O 1
ATOM 895 N N . VAL A 1 115 ? 8.532 -10.010 10.951 1.00 7.98 113 VAL A N 1
ATOM 896 C CA . VAL A 1 115 ? 9.751 -9.969 10.180 1.00 9.01 113 VAL A CA 1
ATOM 897 C C . VAL A 1 115 ? 9.959 -11.278 9.450 1.00 9.83 113 VAL A C 1
ATOM 898 O O . VAL A 1 115 ? 9.863 -12.360 10.032 1.00 9.64 113 VAL A O 1
ATOM 902 N N . GLN A 1 116 ? 10.283 -11.161 8.188 1.00 8.96 114 GLN A N 1
ATOM 903 C CA . GLN A 1 116 ? 10.581 -12.321 7.348 1.00 10.39 114 GLN A CA 1
ATOM 904 C C . GLN A 1 116 ? 11.681 -13.138 8.036 1.00 9.74 114 GLN A C 1
ATOM 905 O O . GLN A 1 116 ? 12.674 -12.586 8.522 1.00 10.32 114 GLN A O 1
ATOM 911 N N . ILE A 1 117 ? 11.491 -14.454 8.087 1.00 10.80 115 ILE A N 1
ATOM 912 C CA . ILE A 1 117 ? 12.404 -15.314 8.830 1.00 11.69 115 ILE A CA 1
ATOM 913 C C . ILE A 1 117 ? 13.853 -15.311 8.323 1.00 12.73 115 ILE A C 1
ATOM 914 O O . ILE A 1 117 ? 14.749 -15.669 9.102 1.00 14.64 115 ILE A O 1
ATOM 919 N N . SER A 1 118 ? 14.084 -14.882 7.083 1.00 11.32 116 SER A N 1
ATOM 920 C CA . SER A 1 118 ? 15.418 -14.847 6.505 1.00 12.55 116 SER A CA 1
ATOM 921 C C . SER A 1 118 ? 16.205 -13.605 6.950 1.00 14.40 116 SER A C 1
ATOM 922 O O . SER A 1 118 ? 17.414 -13.515 6.690 1.00 13.60 116 SER A O 1
ATOM 925 N N . ASN A 1 119 ? 15.523 -12.596 7.558 1.00 11.64 117 ASN A N 1
ATOM 926 C CA . ASN A 1 119 ? 16.166 -11.343 7.869 1.00 11.62 117 ASN A CA 1
ATOM 927 C C . ASN A 1 119 ? 16.850 -11.403 9.218 1.00 13.10 117 ASN A C 1
ATOM 928 O O . ASN A 1 119 ? 16.417 -10.798 10.213 1.00 12.56 117 ASN A O 1
ATOM 933 N N . GLU A 1 120 ? 17.955 -12.143 9.248 1.00 13.08 118 GLU A N 1
ATOM 934 C CA . GLU A 1 120 ? 18.728 -12.349 10.451 1.00 13.89 118 GLU A CA 1
ATOM 935 C C . GLU A 1 120 ? 19.216 -11.066 11.050 1.00 15.21 118 GLU A C 1
ATOM 936 O O . GLU A 1 120 ? 19.222 -10.929 12.276 1.00 14.92 118 GLU A O 1
ATOM 942 N N . SER A 1 121 ? 19.671 -10.152 10.216 1.00 12.87 119 SER A N 1
ATOM 943 C CA . SER A 1 121 ? 20.192 -8.908 10.779 1.00 12.13 119 SER A CA 1
ATOM 944 C C . SER A 1 121 ? 19.112 -8.073 11.454 1.00 13.01 119 SER A C 1
ATOM 945 O O . SER A 1 121 ? 19.380 -7.489 12.514 1.00 12.83 119 SER A O 1
ATOM 948 N N . ALA A 1 122 ? 17.893 -8.029 10.888 1.00 10.40 120 ALA A N 1
ATOM 949 C CA . ALA A 1 122 ? 16.831 -7.271 11.563 1.00 10.23 120 ALA A CA 1
ATOM 950 C C . ALA A 1 122 ? 16.439 -7.949 12.871 1.00 11.13 120 ALA A C 1
ATOM 951 O O . ALA A 1 122 ? 16.240 -7.277 13.873 1.00 10.33 120 ALA A O 1
ATOM 953 N N . ILE A 1 123 ? 16.353 -9.300 12.882 1.00 10.64 121 ILE A N 1
ATOM 954 C CA . ILE A 1 123 ? 15.974 -10.018 14.096 1.00 10.88 121 ILE A CA 1
ATOM 955 C C . ILE A 1 123 ? 16.982 -9.696 15.203 1.00 13.17 121 ILE A C 1
ATOM 956 O O . ILE A 1 123 ? 16.603 -9.388 16.337 1.00 12.86 121 ILE A O 1
ATOM 961 N N . ASP A 1 124 ? 18.266 -9.786 14.878 1.00 12.26 122 ASP A N 1
ATOM 962 C CA . ASP A 1 124 ? 19.299 -9.510 15.873 1.00 13.23 122 ASP A CA 1
ATOM 963 C C . ASP A 1 124 ? 19.259 -8.041 16.319 1.00 14.80 122 ASP A C 1
ATOM 964 O O . ASP A 1 124 ? 19.528 -7.784 17.476 1.00 14.01 122 ASP A O 1
ATOM 969 N N . PHE A 1 125 ? 18.976 -7.087 15.391 1.00 11.71 123 PHE A N 1
ATOM 970 C CA . PHE A 1 125 ? 18.833 -5.675 15.748 1.00 11.04 123 PHE A CA 1
ATOM 971 C C . PHE A 1 125 ? 17.731 -5.508 16.819 1.00 10.61 123 PHE A C 1
ATOM 972 O O . PHE A 1 125 ? 17.952 -4.905 17.874 1.00 10.13 123 PHE A O 1
ATOM 980 N N . TYR A 1 126 ? 16.565 -6.086 16.574 1.00 9.07 124 TYR A N 1
ATOM 981 C CA . TYR A 1 126 ? 15.487 -5.967 17.530 1.00 9.08 124 TYR A CA 1
ATOM 982 C C . TYR A 1 126 ? 15.763 -6.684 18.842 1.00 9.82 124 TYR A C 1
ATOM 983 O O . TYR A 1 126 ? 15.323 -6.217 19.887 1.00 9.82 124 TYR A O 1
ATOM 992 N N . ARG A 1 127 ? 16.439 -7.838 18.797 1.00 11.66 125 ARG A N 1
ATOM 993 C CA . ARG A 1 127 ? 16.734 -8.569 20.035 1.00 12.82 125 ARG A CA 1
ATOM 994 C C . ARG A 1 127 ? 17.557 -7.709 21.009 1.00 15.26 125 ARG A C 1
ATOM 995 O O . ARG A 1 127 ? 17.403 -7.864 22.219 1.00 15.91 125 ARG A O 1
ATOM 998 N N . LYS A 1 128 ? 18.360 -6.744 20.509 1.00 13.37 126 LYS A N 1
ATOM 999 C CA . LYS A 1 128 ? 19.153 -5.815 21.346 1.00 14.56 126 LYS A CA 1
ATOM 1000 C C . LYS A 1 128 ? 18.267 -4.937 22.204 1.00 16.82 126 LYS A C 1
ATOM 1001 O O . LYS A 1 128 ? 18.727 -4.438 23.244 1.00 18.37 126 LYS A O 1
ATOM 1007 N N . PHE A 1 129 ? 17.001 -4.713 21.771 1.00 12.88 127 PHE A N 1
ATOM 1008 C CA . PHE A 1 129 ? 16.051 -3.877 22.477 1.00 11.96 127 PHE A CA 1
ATOM 1009 C C . PHE A 1 129 ? 15.080 -4.682 23.328 1.00 14.20 127 PHE A C 1
ATOM 1010 O O . PHE A 1 129 ? 14.130 -4.103 23.850 1.00 15.05 127 PHE A O 1
ATOM 1018 N N . GLY A 1 130 ? 15.287 -5.992 23.454 1.00 13.14 128 GLY A N 1
ATOM 1019 C CA . GLY A 1 130 ? 14.406 -6.800 24.286 1.00 14.02 128 GLY A CA 1
ATOM 1020 C C . GLY A 1 130 ? 13.273 -7.485 23.538 1.00 14.63 128 GLY A C 1
ATOM 1021 O O . GLY A 1 130 ? 12.397 -8.083 24.173 1.00 15.62 128 GLY A O 1
ATOM 1022 N N . PHE A 1 131 ? 13.269 -7.449 22.200 1.00 10.72 129 PHE A N 1
ATOM 1023 C CA . PHE A 1 131 ? 12.248 -8.171 21.438 1.00 9.33 129 PHE A CA 1
ATOM 1024 C C . PHE A 1 131 ? 12.629 -9.640 21.393 1.00 10.46 129 PHE A C 1
ATOM 1025 O O . PHE A 1 131 ? 13.812 -9.958 21.316 1.00 11.36 129 PHE A O 1
ATOM 1033 N N . GLU A 1 132 ? 11.625 -10.504 21.405 1.00 9.33 130 GLU A N 1
ATOM 1034 C CA . GLU A 1 132 ? 11.819 -11.964 21.318 1.00 9.68 130 GLU A CA 1
ATOM 1035 C C . GLU A 1 132 ? 10.876 -12.518 20.274 1.00 10.62 130 GLU A C 1
ATOM 1036 O O . GLU A 1 132 ? 9.782 -11.967 20.066 1.00 9.72 130 GLU A O 1
ATOM 1042 N N . ILE A 1 133 ? 11.247 -13.659 19.664 1.00 9.79 131 ILE A N 1
ATOM 1043 C CA . ILE A 1 133 ? 10.356 -14.343 18.744 1.00 8.62 131 ILE A CA 1
ATOM 1044 C C . ILE A 1 133 ? 9.313 -15.038 19.635 1.00 9.59 131 ILE A C 1
ATOM 1045 O O . ILE A 1 133 ? 9.669 -15.885 20.493 1.00 10.78 131 ILE A O 1
ATOM 1050 N N . ILE A 1 134 ? 8.046 -14.750 19.403 1.00 9.22 132 ILE A N 1
ATOM 1051 C CA . ILE A 1 134 ? 6.963 -15.335 20.194 1.00 9.54 132 ILE A CA 1
ATOM 1052 C C . ILE A 1 134 ? 6.130 -16.319 19.407 1.00 11.74 132 ILE A C 1
ATOM 1053 O O . ILE A 1 134 ? 5.360 -17.102 19.998 1.00 11.82 132 ILE A O 1
ATOM 1058 N N . GLU A 1 135 ? 6.249 -16.273 18.075 1.00 10.96 133 GLU A N 1
ATOM 1059 C CA . GLU A 1 135 ? 5.462 -17.064 17.159 1.00 12.91 133 GLU A CA 1
ATOM 1060 C C . GLU A 1 135 ? 6.118 -16.987 15.802 1.00 12.83 133 GLU A C 1
ATOM 1061 O O . GLU A 1 135 ? 6.808 -16.002 15.503 1.00 10.21 133 GLU A O 1
ATOM 1067 N N . THR A 1 136 ? 5.825 -17.954 14.931 1.00 12.98 134 THR A N 1
ATOM 1068 C CA . THR A 1 136 ? 6.220 -17.894 13.536 1.00 14.15 134 THR A CA 1
ATOM 1069 C C . THR A 1 136 ? 4.952 -18.120 12.681 1.00 16.71 134 THR A C 1
ATOM 1070 O O . THR A 1 136 ? 4.270 -19.143 12.849 1.00 20.06 134 THR A O 1
ATOM 1074 N N . LYS A 1 137 ? 4.575 -17.148 11.863 1.00 15.47 135 LYS A N 1
ATOM 1075 C CA . LYS A 1 137 ? 3.383 -17.223 11.015 1.00 15.64 135 LYS A CA 1
ATOM 1076 C C . LYS A 1 137 ? 3.735 -17.770 9.649 1.00 16.02 135 LYS A C 1
ATOM 1077 O O . LYS A 1 137 ? 4.448 -17.132 8.857 1.00 14.48 135 LYS A O 1
ATOM 1083 N N . LYS A 1 138 ? 3.237 -18.986 9.360 1.00 15.57 136 LYS A N 1
ATOM 1084 C CA . LYS A 1 138 ? 3.472 -19.601 8.063 1.00 15.51 136 LYS A CA 1
ATOM 1085 C C . LYS A 1 138 ? 2.680 -18.839 7.011 1.00 15.74 136 LYS A C 1
ATOM 1086 O O . LYS A 1 138 ? 1.564 -18.399 7.267 1.00 17.30 136 LYS A O 1
ATOM 1092 N N . ASN A 1 139 ? 3.293 -18.623 5.847 1.00 15.61 137 ASN A N 1
ATOM 1093 C CA . ASN A 1 139 ? 2.697 -17.975 4.683 1.00 15.93 137 ASN A CA 1
ATOM 1094 C C . ASN A 1 139 ? 2.103 -16.587 4.965 1.00 17.90 137 ASN A C 1
ATOM 1095 O O . ASN A 1 139 ? 1.061 -16.221 4.451 1.00 19.15 137 ASN A O 1
ATOM 1100 N N . TYR A 1 140 ? 2.801 -15.812 5.801 1.00 13.82 138 TYR A N 1
ATOM 1101 C CA . TYR A 1 140 ? 2.425 -14.448 6.127 1.00 12.98 138 TYR A CA 1
ATOM 1102 C C . TYR A 1 140 ? 2.623 -13.598 4.890 1.00 14.57 138 TYR A C 1
ATOM 1103 O O . TYR A 1 140 ? 1.762 -12.803 4.532 1.00 14.86 138 TYR A O 1
ATOM 1112 N N . TYR A 1 141 ? 3.771 -13.759 4.216 1.00 12.65 139 TYR A N 1
ATOM 1113 C CA . TYR A 1 141 ? 3.984 -13.025 2.986 1.00 12.68 139 TYR A CA 1
ATOM 1114 C C . TYR A 1 141 ? 3.445 -13.828 1.827 1.00 16.47 139 TYR A C 1
ATOM 1115 O O . TYR A 1 141 ? 3.463 -15.064 1.852 1.00 20.18 139 TYR A O 1
ATOM 1124 N N . LYS A 1 142 ? 2.963 -13.136 0.841 1.00 14.09 140 LYS A N 1
ATOM 1125 C CA . LYS A 1 142 ? 2.356 -13.869 -0.266 1.00 14.97 140 LYS A CA 1
ATOM 1126 C C . LYS A 1 142 ? 3.214 -13.909 -1.518 1.00 19.63 140 LYS A C 1
ATOM 1127 O O . LYS A 1 142 ? 3.151 -14.915 -2.237 1.00 20.34 140 LYS A O 1
ATOM 1133 N N . ARG A 1 143 ? 3.999 -12.856 -1.798 1.00 16.13 141 ARG A N 1
ATOM 1134 C CA . ARG A 1 143 ? 4.771 -12.779 -3.043 1.00 16.20 141 ARG A CA 1
ATOM 1135 C C . ARG A 1 143 ? 6.278 -12.925 -2.910 1.00 20.90 141 ARG A C 1
ATOM 1136 O O . ARG A 1 143 ? 6.965 -12.939 -3.934 1.00 21.23 141 ARG A O 1
ATOM 1140 N N . ILE A 1 144 ? 6.801 -12.996 -1.679 1.00 15.75 142 ILE A N 1
ATOM 1141 C CA . ILE A 1 144 ? 8.236 -13.100 -1.449 1.00 13.89 142 ILE A CA 1
ATOM 1142 C C . ILE A 1 144 ? 8.589 -14.391 -0.795 1.00 16.53 142 ILE A C 1
ATOM 1143 O O . ILE A 1 144 ? 7.741 -15.017 -0.166 1.00 15.07 142 ILE A O 1
ATOM 1148 N N . GLU A 1 145 ? 9.866 -14.760 -0.907 1.00 14.91 143 GLU A N 1
ATOM 1149 C CA . GLU A 1 145 ? 10.402 -15.989 -0.400 1.00 15.84 143 GLU A CA 1
ATOM 1150 C C . GLU A 1 145 ? 11.541 -15.690 0.561 1.00 17.50 143 GLU A C 1
ATOM 1151 O O . GLU A 1 145 ? 12.403 -14.885 0.216 1.00 18.84 143 GLU A O 1
ATOM 1157 N N . PRO A 1 146 ? 11.591 -16.331 1.749 1.00 18.36 144 PRO A N 1
ATOM 1158 C CA . PRO A 1 146 ? 10.589 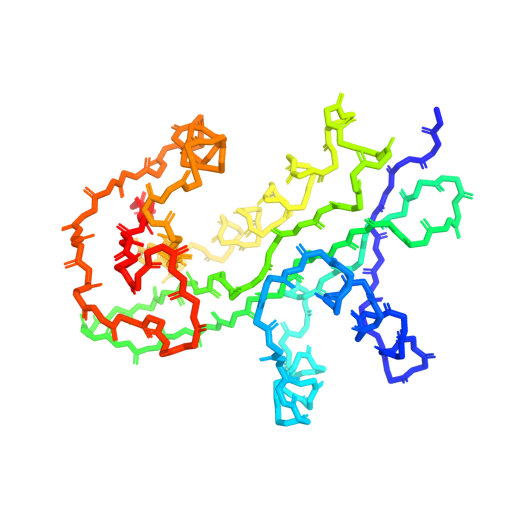-17.229 2.337 1.00 17.98 144 PRO A CA 1
ATOM 1159 C C . PRO A 1 146 ? 9.332 -16.442 2.750 1.00 18.87 144 PRO A C 1
ATOM 1160 O O . PRO A 1 146 ? 9.405 -15.234 2.989 1.00 17.47 144 PRO A O 1
ATOM 1164 N N . ALA A 1 147 ? 8.194 -17.120 2.800 1.00 16.14 145 ALA A N 1
ATOM 1165 C CA . ALA A 1 147 ? 6.901 -16.542 3.115 1.00 15.72 145 ALA A CA 1
ATOM 1166 C C . ALA A 1 147 ? 6.644 -16.446 4.623 1.00 14.75 145 ALA A C 1
ATOM 1167 O O . ALA A 1 147 ? 5.705 -15.729 5.022 1.00 15.37 145 ALA A O 1
ATOM 1169 N N . ASP A 1 148 ? 7.406 -17.159 5.442 1.00 13.94 146 ASP A N 1
ATOM 1170 C CA . ASP A 1 148 ? 7.134 -17.131 6.858 1.00 12.95 146 ASP A CA 1
ATOM 1171 C C . ASP A 1 148 ? 7.619 -15.851 7.499 1.00 12.23 146 ASP A C 1
ATOM 1172 O O . ASP A 1 148 ? 8.640 -15.297 7.096 1.00 12.32 146 ASP A O 1
ATOM 1177 N N . ALA A 1 149 ? 6.895 -15.437 8.545 1.00 11.01 147 ALA A N 1
ATOM 1178 C CA . ALA A 1 149 ? 7.279 -14.290 9.366 1.00 10.25 147 ALA A CA 1
ATOM 1179 C C . ALA A 1 149 ? 7.330 -14.636 10.795 1.00 12.13 147 ALA A C 1
ATOM 1180 O O . ALA A 1 149 ? 6.362 -15.202 11.281 1.00 14.43 147 ALA A O 1
ATOM 1182 N N . HIS A 1 150 ? 8.395 -14.243 11.508 1.00 9.61 148 HIS A N 1
ATOM 1183 C CA . HIS A 1 150 ? 8.338 -14.328 12.955 1.00 9.63 148 HIS A CA 1
ATOM 1184 C C . HIS A 1 150 ? 7.544 -13.123 13.451 1.00 8.56 148 HIS A C 1
ATOM 1185 O O . HIS A 1 150 ? 7.594 -12.020 12.854 1.00 10.12 148 HIS A O 1
ATOM 1192 N N . VAL A 1 151 ? 6.880 -13.304 14.573 1.00 8.68 149 VAL A N 1
ATOM 1193 C CA . VAL A 1 151 ? 6.318 -12.199 15.341 1.00 8.53 149 VAL A CA 1
ATOM 1194 C C . VAL A 1 151 ? 7.349 -11.912 16.431 1.00 9.01 149 VAL A C 1
ATOM 1195 O O . VAL A 1 151 ? 7.632 -12.819 17.259 1.00 9.05 149 VAL A O 1
ATOM 1199 N N . LEU A 1 152 ? 7.896 -10.688 16.461 1.00 8.30 150 LEU A N 1
ATOM 1200 C CA . LEU A 1 152 ? 8.798 -10.267 17.525 1.00 8.63 150 LEU A CA 1
ATOM 1201 C C . LEU A 1 152 ? 8.009 -9.388 18.446 1.00 8.32 150 LEU A C 1
ATOM 1202 O O . LEU A 1 152 ? 7.196 -8.562 17.979 1.00 9.65 150 LEU A O 1
ATOM 1207 N N . GLN A 1 153 ? 8.200 -9.541 19.746 1.00 8.46 151 GLN A N 1
ATOM 1208 C CA . GLN A 1 153 ? 7.464 -8.743 20.711 1.00 8.65 151 GLN A CA 1
ATOM 1209 C C . GLN A 1 153 ? 8.347 -8.372 21.858 1.00 9.14 151 GLN A C 1
ATOM 1210 O O . GLN A 1 153 ? 9.177 -9.185 22.298 1.00 10.04 151 GLN A O 1
ATOM 1216 N N . LYS A 1 154 ? 8.190 -7.141 22.342 1.00 9.66 152 LYS A N 1
ATOM 1217 C CA . LYS A 1 154 ? 8.831 -6.648 23.549 1.00 10.31 152 LYS A CA 1
ATOM 1218 C C . LYS A 1 154 ? 7.723 -6.376 24.556 1.00 11.58 152 LYS A C 1
ATOM 1219 O O . LYS A 1 154 ? 6.778 -5.625 24.296 1.00 10.73 152 LYS A O 1
ATOM 1225 N N . ASN A 1 155 ? 7.812 -7.032 25.714 1.00 12.74 153 ASN A N 1
ATOM 1226 C CA . ASN A 1 155 ? 6.792 -6.884 26.733 1.00 13.14 153 ASN A CA 1
ATOM 1227 C C . ASN A 1 155 ? 7.079 -5.605 27.514 1.00 16.81 153 ASN A C 1
ATOM 1228 O O . ASN A 1 155 ? 8.207 -5.420 27.975 1.00 20.38 153 ASN A O 1
ATOM 1233 N N . LEU A 1 156 ? 6.078 -4.715 27.626 1.00 15.22 154 LEU A N 1
ATOM 1234 C CA . LEU A 1 156 ? 6.235 -3.445 28.339 1.00 19.06 154 LEU A CA 1
ATOM 1235 C C . LEU A 1 156 ? 5.589 -3.466 29.711 1.00 49.64 154 LEU A C 1
ATOM 1236 O O . LEU A 1 156 ? 5.061 -4.495 30.106 1.00 24.95 154 LEU A O 1
#

Solvent-accessible surface area: 8730 Å² total; per-residue (Å²): 103,136,52,92,32,18,74,19,45,109,179,18,21,170,81,0,82,138,2,2,148,85,32,43,90,40,109,68,103,120,126,20,17,132,47,2,61,136,30,58,87,14,2,19,0,0,46,46,52,102,106,8,0,0,1,0,0,0,104,47,24,138,42,122,164,59,60,12,0,35,4,46,4,23,10,11,18,65,111,57,121,238,91,42,2,16,55,74,0,0,60,29,0,28,76,32,4,142,148,68,60,83,13,59,2,0,24,5,31,11,27,57,59,61,126,87,23,19,92,51,14,61,170,33,40,2,116,86,88,91,63,76,163,94,77,35,172,154,29,158,44,17,23,0,29,6,0,35,48,124,87

Foldseek 3Di:
DDKDKAADAPVCLVVVQVLCVQWDPDHDDPVQSVVQNVAPQQKIFMDDPRHTFWIWGWHWDCPPNFTEIETEDTDGHVVCPPVCNSVNNVVSVVVVCVVVVRGQKYKYKDDPVCVVVQVVVVVVQWDFPDKAQQCDPPDPPRIITMIMHGD

CATH classification: 3.40.630.3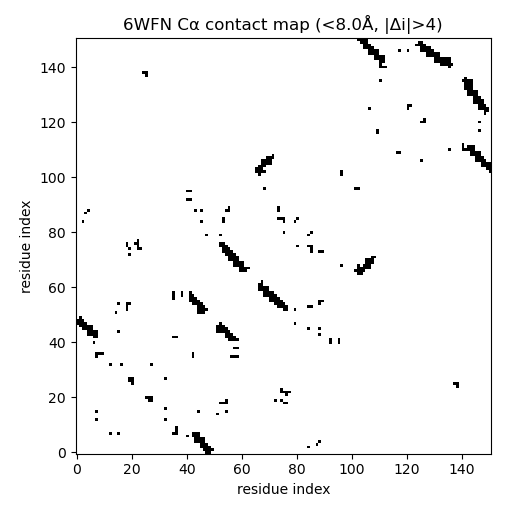0

Sequence (151 aa):
SRIELGDVTPHNIKQLKRLNQVIFPVSYNDKFYKDVLEVGELAKLAYFNDIAVGAVCCRVDHSQNQKRLLYIMTLGCCLAPYRRLGIGTKMLNHVVLNICEKDGTFDNIIYLHVQISNESAIDFYRKFGFEIIETKKNYYKRIEPADAHVLQKNL

InterPro domains:
  IPR000182 GNAT domain [PF00583] (20-129)
  IPR000182 GNAT domain [PS51186] (6-155)
  IPR016181 Acyl-CoA N-acyltransferase [SSF55729] (10-154)
  IPR051556 N-terminal and lysine N-acetyltransferase [PTHR42919] (4-160)

GO terms:
  GO:0004596 protein-N-terminal amino-acid acetyltransferase activity (F, IDA)
  GO:0005737 cytoplasm (C, IDA)
  GO:0005515 protein binding (F, IPI)
  GO:0061733 protein-lysine-acetyltransferase activity (F, IDA)
  GO:0005634 nucleus (C, IDA)
  GO:0005829 cytosol (C, IDA)
  GO:0010485 histone H4 acetyltransferase activity (F, IDA)
  GO:0034087 establishment of mitotic sister chromatid cohesion (P, IDA)
  GO:0006474 N-terminal protein amino acid acetylation (P, IDA)
  GO:0071962 mitotic sister chromatid cohesion, centromeric (P, IDA)
  GO:0005737 cytoplasm (C, EXP)
  GO:0004596 protein-N-terminal amino-acid acetyltransferase activity (F, IMP)
  GO:0006474 N-terminal protein amino acid acetylation (P, IMP)
  GO:0005730 nucleolus (C, IDA)
  GO:0031415 NatA complex (C, IDA)
  GO:0070062 extracellular exosome (C, HDA)

Organism: Homo sapiens (NCBI:txid9606)

B-factor: mean 16.38, std 9.84, range [5.5, 77.13]

Nearest PDB structures (foldseek):
  2psw-assembly2_B  TM=9.965E-01  e=1.846E-30  Homo sapiens
  6wf5-assembly1_A  TM=9.955E-01  e=5.123E-30  Homo sapiens
  6wf5-assembly2_B  TM=9.944E-01  e=6.163E-29  Homo sapiens
  6z00-assembly2_B  TM=9.292E-01  e=1.430E-20  Arabidopsis thaliana
  2i79-assembly3_D  TM=8.148E-01  e=1.720E-09  Streptococcus pneumoniae TIGR4

Secondary structure (DSSP, 8-state):
--EEEEE--TTTHHHHHHHHHHH-SS---HHHHHHHTTSGGGEEEEEETTEEEEEEEEEEEEETTEEEEEEEEEEE-GGG-SSSHHHHHHHHHHHHHHHH----EEEEEEETT-HHHHHHHHTTT-EEEEEETT--SSSSS--EEEEEEE-

Radius of gyration: 14.82 Å; Cα contacts (8 Å, |Δi|>4): 287; chains: 1; bounding box: 34×37×33 Å

=== Feature glossary ===
Legend for the data blocks above and below:

— What the protein is —

The amino-acid sequence is the protein's primary structure: the linear order of residues from the N-terminus to the C-terminus, written in one-letter code. Everything else here — the 3D coordinates, the secondary structure, the domain annotations — is ultimately a consequence of this string.

Functional annotations link the protein to curated databases. InterPro entries identify conserved domains and families by matching the sequence against member-database signatures (Pfam, PROSITE, CDD, …). Gene Ontology (GO) terms describe molecular function, biological process, and cellular component in a controlled vocabulary. CATH places the structure in a hierarchical fold classification (Class/Architecture/Topology/Homologous-superfamily). The organism is the source species.

— Where its atoms are —

Atomic coordinates in PDBx/mmCIF format — the same representation the Protein Data Bank distributes. Each line of the _atom_site loop places one backbone atom in Cartesian space (units: ångströms, origin: arbitrary).

The six renders are orthographic views along the three Cartesian axes in both directions. Representation (cartoon, sticks, or surface) and color scheme (sequence-rainbow or by-chain) vary across proteins so the training set covers all the common visualization conventions.

— Local backbone conformation —

Eight-state secondary structure (DSSP): H is the canonical α-helix, G the tighter 3₁₀-helix, I the wider π-helix; E/B are β-structure, T and S are turns and bends, and '-' is everything else. DSSP derives these from the pattern of main-chain N–H···O=C hydrogen bonds, not from the sequence.

Three-state secondary structure (P-SEA) collapses the eight DSSP classes into helix (a), strand (b), and coil (c). P-SEA assigns these from Cα geometry alone — distances and angles — without requiring backbone oxygens, so it works on any Cα trace.

φ (phi) and ψ (psi) are the two rotatable backbone dihedrals per residue: φ is the C(i-1)–N–Cα–C torsion, ψ is the N–Cα–C–N(i+1) torsion, both in degrees on (−180°, 180°]. α-helical residues cluster near (−60°, −45°); β-strand residues near (−120°, +130°). A Ramachandran plot is simply a scatter of (φ, ψ) for every residue.

— Global shape and packing —

The geometric summary reports three shape descriptors. Rg (radius of gyration) measures how spread out the Cα atoms are about their centre of mass; compact globular proteins have small Rg, elongated or unfolded ones large. Cα contacts (<8 Å, |i−j|>4) count long-range residue pairs in spatial proximity — high for tightly packed folds, near zero for rods or random coil. The bounding-box extents give the protein's footprint along x, y, z in Å.

SASA measures how much of the protein is reachable by solvent. It is computed by rolling a water-sized probe over the atomic surface and summing the exposed area (Å²). Per-residue SASA distinguishes core (buried, low SASA) from surface (exposed, high SASA) residues; total SASA is a whole-molecule size measure.

Plot images: a contact map (which residues are close in 3D, as an N×N binary image), a Ramachandran scatter (backbone torsion angles, revealing secondary-structure composition at a glance), and — for AlphaFol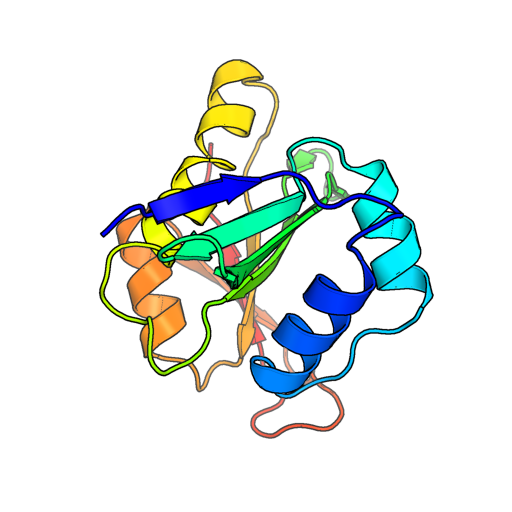d structures — a PAE heatmap (pairwise prediction confidence).

— Structural neighborhood —

A 3Di character summarizes, for each residue, the relative orientation of the Cα frame of its nearest spatial neighbor. Because it encodes fold topology rather than chemistry, 3Di alignments detect remote structural similarity that sequence alignment misses.

The Foldseek neighbor list gives the closest experimentally determined structures in the PDB, ranked by structural alignment. TM-score near 1 means near-identical fold; near 0.3 means only rough topology match. This is how one finds what a novel AlphaFold prediction most resembles in the solved-structure universe.

— Confidence and disorder —

For AlphaFold models, the B-factor field carries pLDDT — the model's own estimate of local accuracy on a 0–100 scale. 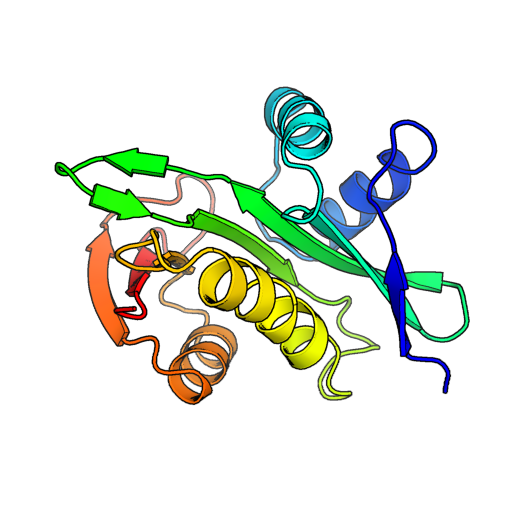Regions with pLDDT<50 should be treated as essentially unmodeled; they often correspond to intrinsically disordered segments.

Crystallographic B-factors measure how much each atom's electron density is smeared out, in Å². They rise in mobile loops and surface residues and fall in the buried interior. In AlphaFold models this column is repurposed to hold pLDDT instead.

Predicted Aligned Error (PAE) is an AlphaFold confidence matrix: entry (i, j) is the expected error in the position of residue j, in ångströms, when the prediction is superimposed on the true structure at residue i. Low PAE within a block of residues means that block is internally rigid and well-predicted; high PAE between two blocks means their relative placement is uncertain even if each block individually is confident.